Protein AF-A0A948TVB2-F1 (afdb_monomer_lite)

Radius of gyration: 16.21 Å; chains: 1; bounding box: 35×53×38 Å

Foldseek 3Di:
DDDPDPDDQLDDQLLDPHSVRVVVVVVVCVVVVNDPVCVQQVDDPVSLVVCVVVFRDQQNVFDWDQDPVRDITTDGDPPGRHPDPPPPDDD

Secondary structure (DSSP, 8-state):
-------------TTSSSHHHHHHHHHHHHHHT--TTTTTTS--HHHHHHHHHTT--S-TTPEEEE-TTS-EEEEPPTT------------

Sequence (91 aa):
MNASLPTAQAYHPGCFSDASQYQQWRTYAIKTRAGDSDYCTDCTRAYQHQMIKQCRCLHAKTRFFVDCDGYTEGRRPVSERLVNCKKKGRR

pLDDT: mean 72.86, std 14.78, range [38.22, 88.25]

Structure (mmCIF, N/CA/C/O backbone):
data_AF-A0A948TVB2-F1
#
_entry.id   AF-A0A948TVB2-F1
#
loop_
_atom_site.group_PDB
_atom_site.id
_atom_site.type_symbol
_atom_site.label_atom_id
_atom_site.label_alt_id
_atom_site.label_comp_id
_atom_site.label_asym_id
_atom_site.label_entity_id
_atom_site.label_seq_id
_atom_site.pdbx_PDB_ins_code
_atom_site.Cartn_x
_atom_site.Cartn_y
_atom_site.Cartn_z
_atom_site.occupancy
_atom_site.B_iso_or_equiv
_atom_site.auth_seq_id
_atom_site.auth_comp_id
_atom_site.auth_asym_id
_atom_site.auth_atom_id
_atom_site.pdbx_PDB_model_num
ATOM 1 N N . MET A 1 1 ? 14.836 36.308 17.259 1.00 38.22 1 MET A N 1
ATOM 2 C CA . MET A 1 1 ? 13.861 35.358 17.837 1.00 38.22 1 MET A CA 1
ATOM 3 C C . MET A 1 1 ? 13.323 34.532 16.676 1.00 38.22 1 MET A C 1
ATOM 5 O O . MET A 1 1 ? 12.657 35.090 15.817 1.00 38.22 1 MET A O 1
ATOM 9 N N . ASN A 1 2 ? 13.762 33.274 16.562 1.00 42.31 2 ASN A N 1
ATOM 10 C CA . ASN A 1 2 ? 13.492 32.391 15.420 1.00 42.31 2 ASN A CA 1
ATOM 11 C C . ASN A 1 2 ? 12.028 31.937 15.427 1.00 42.31 2 ASN A C 1
ATOM 13 O O . ASN A 1 2 ? 11.622 31.189 16.313 1.00 42.31 2 ASN A O 1
ATOM 17 N N . ALA A 1 3 ? 11.252 32.367 14.435 1.00 46.56 3 ALA A N 1
ATOM 18 C CA . ALA A 1 3 ? 9.943 31.797 14.153 1.00 46.56 3 ALA A CA 1
ATOM 19 C C . ALA A 1 3 ? 10.142 30.550 13.280 1.00 46.56 3 ALA A C 1
ATOM 21 O O . ALA A 1 3 ? 10.225 30.641 12.056 1.00 46.56 3 ALA A O 1
ATOM 22 N N . SER A 1 4 ? 10.266 29.382 13.914 1.00 47.88 4 SER A N 1
ATOM 23 C CA . SER A 1 4 ? 10.166 28.098 13.220 1.00 47.88 4 SER A CA 1
ATOM 24 C C . SER A 1 4 ? 8.746 27.975 12.675 1.00 47.88 4 SER A C 1
ATOM 26 O O . SER A 1 4 ? 7.803 27.739 13.429 1.00 47.88 4 SER A O 1
ATOM 28 N N . LEU A 1 5 ? 8.590 28.209 11.371 1.00 47.38 5 LEU A N 1
ATOM 29 C CA . LEU A 1 5 ? 7.337 27.997 10.653 1.00 47.38 5 LEU A CA 1
ATOM 30 C C . LEU A 1 5 ? 6.828 26.575 10.952 1.00 47.38 5 LEU A C 1
ATOM 32 O O . LEU A 1 5 ? 7.641 25.645 10.949 1.00 47.38 5 LEU A O 1
ATOM 36 N N . PRO A 1 6 ? 5.521 26.379 11.208 1.00 46.78 6 PRO A N 1
ATOM 37 C CA . PRO A 1 6 ? 4.961 25.047 11.375 1.00 46.78 6 PRO A CA 1
ATOM 38 C C . PRO A 1 6 ? 5.267 24.255 10.105 1.00 46.78 6 PRO A C 1
ATOM 40 O O . PRO A 1 6 ? 4.792 24.590 9.019 1.00 46.78 6 PRO A O 1
ATOM 43 N N . THR A 1 7 ? 6.131 23.248 10.232 1.00 53.69 7 THR A N 1
ATOM 44 C CA . THR A 1 7 ? 6.462 22.330 9.148 1.00 53.69 7 THR A CA 1
ATOM 45 C C . THR A 1 7 ? 5.153 21.786 8.604 1.00 53.69 7 THR A C 1
ATOM 47 O O . THR A 1 7 ? 4.321 21.293 9.369 1.00 53.69 7 THR A O 1
ATOM 50 N N . ALA A 1 8 ? 4.945 21.965 7.295 1.00 54.50 8 ALA A N 1
ATOM 51 C CA . ALA A 1 8 ? 3.764 21.505 6.582 1.00 54.50 8 ALA A CA 1
ATOM 52 C C . ALA A 1 8 ? 3.383 20.122 7.110 1.00 54.50 8 ALA A C 1
ATOM 54 O O . ALA A 1 8 ? 4.206 19.207 7.052 1.00 54.50 8 ALA A O 1
ATOM 55 N N . GLN A 1 9 ? 2.191 20.011 7.708 1.00 56.09 9 GLN A N 1
ATOM 56 C CA . GLN A 1 9 ? 1.701 18.766 8.290 1.00 56.09 9 GLN A CA 1
ATOM 57 C C . GLN A 1 9 ? 1.963 17.645 7.294 1.00 56.09 9 GLN A C 1
ATOM 59 O O . GLN A 1 9 ? 1.431 17.653 6.183 1.00 56.09 9 GLN A O 1
ATOM 64 N N . ALA A 1 10 ? 2.862 16.742 7.669 1.00 68.81 10 ALA A N 1
ATOM 65 C CA . ALA A 1 10 ? 3.382 15.743 6.766 1.00 68.81 10 ALA A CA 1
ATOM 66 C C . ALA A 1 10 ? 2.241 14.760 6.455 1.00 68.81 10 ALA A C 1
ATOM 68 O O . ALA A 1 10 ? 1.886 13.898 7.256 1.00 68.81 10 ALA A O 1
ATOM 69 N N . TYR A 1 11 ? 1.577 14.984 5.323 1.00 79.19 11 TYR A N 1
ATOM 70 C CA . TYR A 1 11 ? 0.416 14.210 4.910 1.00 79.19 11 TYR A CA 1
ATOM 71 C C . TYR A 1 11 ? 0.839 12.778 4.583 1.00 79.19 11 TYR A C 1
ATOM 73 O O . TYR A 1 11 ? 1.776 12.561 3.811 1.00 79.19 11 TYR A O 1
ATOM 81 N N . HIS A 1 12 ? 0.108 11.801 5.120 1.00 82.44 12 HIS A N 1
ATOM 82 C CA . HIS A 1 12 ? 0.257 10.400 4.753 1.00 82.44 12 HIS A CA 1
ATOM 83 C C . HIS A 1 12 ? -1.099 9.699 4.634 1.00 82.44 12 HIS A C 1
ATOM 85 O O . HIS A 1 12 ? -2.042 10.039 5.356 1.00 82.44 12 HIS A O 1
ATOM 91 N N . PRO A 1 13 ? -1.226 8.696 3.745 1.00 82.94 13 PRO A N 1
ATOM 92 C CA . PRO A 1 13 ? -2.405 7.844 3.721 1.00 82.94 13 PRO A CA 1
ATOM 93 C C . PRO A 1 13 ? -2.554 7.089 5.048 1.00 82.94 13 PRO A C 1
ATOM 95 O O . PRO A 1 13 ? -1.564 6.691 5.662 1.00 82.94 13 PRO A O 1
ATOM 98 N N . GLY A 1 14 ? -3.797 6.832 5.468 1.00 83.38 14 GLY A N 1
ATOM 99 C CA . GLY A 1 14 ? -4.091 6.190 6.756 1.00 83.38 14 GLY A CA 1
ATOM 100 C C . GLY A 1 14 ? -3.498 4.787 6.926 1.00 83.38 14 GLY A C 1
ATOM 101 O O . GLY A 1 14 ? -3.301 4.348 8.058 1.00 83.38 14 GLY A O 1
ATOM 102 N N . CYS A 1 15 ? -3.168 4.098 5.827 1.00 85.31 15 CYS A N 1
ATOM 103 C CA . CYS A 1 15 ? -2.458 2.820 5.869 1.00 85.31 15 CYS A CA 1
ATOM 104 C C . CYS A 1 15 ? -1.013 2.960 6.369 1.00 85.31 15 CYS A C 1
ATOM 106 O O . CYS A 1 15 ? -0.513 2.033 6.987 1.00 85.31 15 CYS A O 1
ATOM 108 N N . PHE A 1 16 ? -0.373 4.117 6.201 1.00 86.44 16 PHE A N 1
ATOM 109 C CA . PHE A 1 16 ? 0.945 4.399 6.772 1.00 86.44 16 PHE A CA 1
ATOM 110 C C . PHE A 1 16 ? 0.810 4.857 8.221 1.00 86.44 16 PHE A C 1
ATOM 112 O O . PHE A 1 16 ? -0.183 5.493 8.584 1.00 86.44 16 PHE A O 1
ATOM 119 N N . SER A 1 17 ? 1.742 4.447 9.081 1.00 84.38 17 SER A N 1
ATOM 120 C CA . SER A 1 17 ? 1.698 4.754 10.526 1.00 84.38 17 SER A CA 1
ATOM 121 C C . SER A 1 17 ? 2.082 6.188 10.820 1.00 84.38 17 SER A C 1
ATOM 123 O O . SER A 1 17 ? 1.568 6.782 11.764 1.00 84.38 17 SER A O 1
ATOM 125 N N . ASP A 1 18 ? 2.915 6.746 9.957 1.00 86.31 18 ASP A N 1
ATOM 126 C CA . ASP A 1 18 ? 3.487 8.063 10.097 1.00 86.31 18 ASP A CA 1
ATOM 127 C C . ASP A 1 18 ? 3.962 8.558 8.729 1.00 86.31 18 ASP A C 1
ATOM 129 O O . ASP A 1 18 ? 4.107 7.807 7.754 1.00 86.31 18 ASP A O 1
ATOM 133 N N . ALA A 1 19 ? 4.197 9.863 8.657 1.00 86.00 19 ALA A N 1
ATOM 134 C CA . ALA A 1 19 ? 4.601 10.508 7.422 1.00 86.00 19 ALA A CA 1
ATOM 135 C C . ALA A 1 19 ? 5.999 10.105 6.953 1.00 86.00 19 ALA A C 1
ATOM 137 O O . ALA A 1 19 ? 6.239 10.034 5.750 1.00 86.00 19 ALA A O 1
ATOM 138 N N . SER A 1 20 ? 6.892 9.775 7.886 1.00 86.94 20 SER A N 1
ATOM 139 C CA . SER A 1 20 ? 8.235 9.282 7.584 1.00 86.94 20 SER A CA 1
ATOM 140 C C . SER A 1 20 ? 8.185 7.968 6.809 1.00 86.94 20 SER A C 1
ATOM 142 O O . SER A 1 20 ? 8.932 7.799 5.844 1.00 86.94 20 SER A O 1
ATOM 144 N N . GLN A 1 21 ? 7.287 7.050 7.180 1.00 84.94 21 GLN A N 1
ATOM 145 C CA . GLN A 1 21 ? 7.080 5.803 6.444 1.00 84.94 21 GLN A CA 1
ATOM 146 C C . GLN A 1 21 ? 6.575 6.061 5.017 1.00 84.94 21 GLN A C 1
ATOM 148 O O . GLN A 1 21 ? 7.086 5.480 4.058 1.00 84.94 21 GLN A O 1
ATOM 153 N N . TYR A 1 22 ? 5.607 6.968 4.857 1.00 85.62 22 TYR A N 1
ATOM 154 C CA . TYR A 1 22 ? 5.089 7.319 3.535 1.00 85.62 22 TYR A CA 1
ATOM 155 C C . TYR A 1 22 ? 6.142 8.014 2.666 1.00 85.62 22 TYR A C 1
ATOM 157 O O . TYR A 1 22 ? 6.255 7.728 1.478 1.00 85.62 22 TYR A O 1
ATOM 165 N N . GLN A 1 23 ? 6.961 8.887 3.249 1.00 85.81 23 GLN A N 1
ATOM 166 C CA . GLN A 1 23 ? 8.020 9.589 2.531 1.00 85.81 23 GLN A CA 1
ATOM 167 C C . GLN A 1 23 ? 9.143 8.647 2.082 1.00 85.81 23 GLN A C 1
ATOM 169 O O . GLN A 1 23 ? 9.663 8.800 0.974 1.00 85.81 23 GLN A O 1
ATOM 174 N N . GLN A 1 24 ? 9.477 7.641 2.895 1.00 86.31 24 GLN A N 1
ATOM 175 C CA . GLN A 1 24 ? 10.383 6.567 2.488 1.00 86.31 24 GLN A CA 1
ATOM 176 C C . GLN A 1 24 ? 9.815 5.805 1.294 1.00 86.31 24 GLN A C 1
ATOM 178 O O . GLN A 1 24 ? 10.486 5.718 0.267 1.00 86.31 24 GLN A O 1
ATOM 183 N N . TRP A 1 25 ? 8.562 5.342 1.384 1.00 84.81 25 TRP A N 1
ATOM 184 C CA . TRP A 1 25 ? 7.896 4.671 0.268 1.00 84.81 25 TRP A CA 1
ATOM 185 C C . TRP A 1 25 ? 7.903 5.539 -0.995 1.00 84.81 25 TRP A C 1
ATOM 187 O O . TRP A 1 25 ? 8.355 5.083 -2.038 1.00 84.81 25 TRP A O 1
ATOM 197 N N . ARG A 1 26 ? 7.522 6.821 -0.896 1.00 82.81 26 ARG A N 1
ATOM 198 C CA . ARG A 1 26 ? 7.553 7.763 -2.026 1.00 82.81 26 ARG A CA 1
ATOM 199 C C . ARG A 1 26 ? 8.941 7.901 -2.641 1.00 82.81 26 ARG A C 1
ATOM 201 O O . ARG A 1 26 ? 9.063 7.961 -3.858 1.00 82.81 26 ARG A O 1
ATOM 208 N N . THR A 1 27 ? 9.987 7.954 -1.820 1.00 85.50 27 THR A N 1
ATOM 209 C CA . THR A 1 27 ? 11.369 8.058 -2.309 1.00 85.50 27 THR A CA 1
ATOM 210 C C . THR A 1 27 ? 11.752 6.830 -3.132 1.00 85.50 27 THR A C 1
ATOM 212 O O . THR A 1 27 ? 12.379 6.970 -4.181 1.00 85.50 27 THR A O 1
ATOM 215 N N . TYR A 1 28 ? 11.360 5.634 -2.687 1.00 83.88 28 TYR A N 1
ATOM 216 C CA . TYR A 1 28 ? 11.575 4.403 -3.447 1.00 83.88 28 TYR A CA 1
ATOM 217 C C . TYR A 1 28 ? 10.699 4.343 -4.700 1.00 83.88 28 TYR A C 1
ATOM 219 O O . TYR A 1 28 ? 11.225 4.064 -5.772 1.00 83.88 28 TYR A O 1
ATOM 227 N N . ALA A 1 29 ? 9.420 4.701 -4.591 1.00 82.69 29 ALA A N 1
ATOM 228 C CA . ALA A 1 29 ? 8.476 4.737 -5.703 1.00 82.69 29 ALA A CA 1
ATOM 229 C C . ALA A 1 29 ? 8.952 5.661 -6.835 1.00 82.69 29 ALA A C 1
ATOM 231 O O . ALA A 1 29 ? 8.952 5.270 -7.997 1.00 82.69 29 ALA A O 1
ATOM 232 N N . ILE A 1 30 ? 9.472 6.849 -6.509 1.00 81.06 30 ILE A N 1
ATOM 233 C CA . ILE A 1 30 ? 10.055 7.766 -7.501 1.00 81.06 30 ILE A CA 1
ATOM 234 C C . ILE A 1 30 ? 11.254 7.120 -8.209 1.00 81.06 30 ILE A C 1
ATOM 236 O O . ILE A 1 30 ? 11.370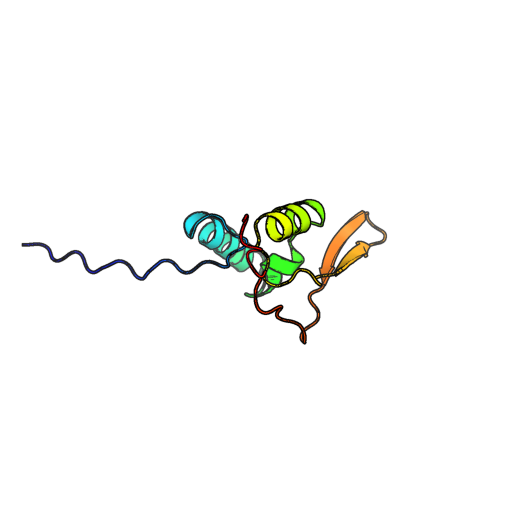 7.213 -9.431 1.00 81.06 30 ILE A O 1
ATOM 240 N N . LYS A 1 31 ? 12.138 6.444 -7.463 1.00 82.12 31 LYS A N 1
ATOM 241 C CA . LYS A 1 31 ? 13.312 5.763 -8.038 1.00 82.12 31 LYS A CA 1
ATOM 242 C C . LYS A 1 31 ? 12.916 4.621 -8.974 1.00 82.12 31 LYS A C 1
ATOM 244 O O . LYS A 1 31 ? 13.587 4.415 -9.981 1.00 82.12 31 LYS A O 1
ATOM 249 N N . THR A 1 32 ? 11.839 3.907 -8.662 1.00 77.50 32 THR A N 1
ATOM 250 C CA . THR A 1 32 ? 11.331 2.782 -9.461 1.00 77.50 32 THR A CA 1
ATOM 251 C C . THR A 1 32 ? 10.287 3.192 -10.502 1.00 77.50 32 THR A C 1
ATOM 253 O O . THR A 1 32 ? 9.827 2.339 -11.255 1.00 77.50 32 THR A O 1
ATOM 256 N N . ARG A 1 33 ? 9.945 4.488 -10.592 1.00 74.44 33 ARG A N 1
ATOM 257 C CA . ARG A 1 33 ? 8.873 5.048 -11.440 1.00 74.44 33 ARG A CA 1
ATOM 258 C C . ARG A 1 33 ? 7.475 4.489 -11.138 1.00 74.44 33 ARG A C 1
ATOM 260 O O . ARG A 1 33 ? 6.619 4.487 -12.019 1.00 74.44 33 ARG A O 1
ATOM 267 N N . ALA A 1 34 ? 7.234 4.065 -9.902 1.00 65.44 34 ALA A N 1
ATOM 268 C CA . ALA A 1 34 ? 5.892 3.791 -9.409 1.00 65.44 34 ALA A CA 1
ATOM 269 C C . ALA A 1 34 ? 5.155 5.128 -9.162 1.00 65.44 34 ALA A C 1
ATOM 271 O O . ALA A 1 34 ? 5.701 6.053 -8.556 1.00 65.44 34 ALA A O 1
ATOM 272 N N . GLY A 1 35 ? 3.938 5.263 -9.686 1.00 63.66 35 GLY A N 1
ATOM 273 C CA . GLY A 1 35 ? 3.084 6.444 -9.562 1.00 63.66 35 GLY A CA 1
ATOM 274 C C . GLY A 1 35 ? 2.452 6.611 -8.172 1.00 63.66 35 GLY A C 1
ATOM 275 O O . GLY A 1 35 ? 2.524 5.745 -7.303 1.00 63.66 35 GLY A O 1
ATOM 276 N N . ASP A 1 36 ? 1.768 7.738 -7.946 1.00 57.81 36 ASP A N 1
ATOM 277 C CA . ASP A 1 36 ? 1.277 8.138 -6.612 1.00 57.81 36 ASP A CA 1
ATOM 278 C C . ASP A 1 36 ? 0.200 7.214 -5.994 1.00 57.81 36 ASP A C 1
ATOM 280 O O . ASP A 1 36 ? -0.060 7.286 -4.792 1.00 57.81 36 ASP A O 1
ATOM 284 N N . SER A 1 37 ? -0.453 6.348 -6.781 1.00 60.66 37 SER A N 1
ATOM 285 C CA . SER A 1 37 ? -1.456 5.377 -6.291 1.00 60.66 37 SER A CA 1
ATOM 286 C C . SER A 1 37 ? -0.913 3.952 -6.126 1.00 60.66 37 SER A C 1
ATOM 288 O O . SER A 1 37 ? -1.662 3.063 -5.706 1.00 60.66 37 SER A O 1
ATOM 290 N N . ASP A 1 38 ? 0.379 3.746 -6.386 1.00 72.75 38 ASP A N 1
ATOM 291 C CA . ASP A 1 38 ? 0.984 2.413 -6.478 1.00 72.75 38 ASP A CA 1
ATOM 292 C C . ASP A 1 38 ? 1.331 1.817 -5.108 1.00 72.75 38 ASP A C 1
ATOM 294 O O . ASP A 1 38 ? 1.634 0.638 -4.983 1.00 72.75 38 ASP A O 1
ATOM 298 N N . TYR A 1 39 ? 1.177 2.559 -4.009 1.00 78.69 39 TYR A N 1
ATOM 299 C CA . TYR A 1 39 ? 1.325 1.947 -2.680 1.00 78.69 39 TYR A CA 1
ATOM 300 C C . TYR A 1 39 ? 0.238 0.894 -2.418 1.00 78.69 39 TYR A C 1
ATOM 302 O O . TYR A 1 39 ? 0.404 0.003 -1.590 1.00 78.69 39 TYR A O 1
ATOM 310 N N . CYS A 1 40 ? -0.912 1.005 -3.092 1.00 78.88 40 CYS A N 1
ATOM 311 C CA . CYS A 1 40 ? -1.956 -0.014 -3.041 1.00 78.88 40 CYS A CA 1
ATOM 312 C C . CYS A 1 40 ? -1.634 -1.220 -3.929 1.00 78.88 40 CYS A C 1
ATOM 314 O O . CYS A 1 40 ? -2.139 -2.303 -3.633 1.00 78.88 40 CYS A O 1
ATOM 316 N N . THR A 1 41 ? -0.827 -1.040 -4.979 1.00 77.56 41 THR A N 1
ATOM 317 C CA . THR A 1 41 ? -0.371 -2.133 -5.846 1.00 77.56 41 THR A CA 1
ATOM 318 C C . THR A 1 41 ? 0.764 -2.916 -5.200 1.00 77.56 41 THR A C 1
ATOM 320 O O . THR A 1 41 ? 0.788 -4.136 -5.321 1.00 77.56 41 THR A O 1
ATOM 323 N N . ASP A 1 42 ? 1.590 -2.230 -4.409 1.00 78.50 42 ASP A N 1
ATOM 324 C CA . ASP A 1 42 ? 2.663 -2.786 -3.573 1.00 78.50 42 ASP A CA 1
ATOM 325 C C . ASP A 1 42 ? 2.166 -3.346 -2.220 1.00 78.50 42 ASP A C 1
ATOM 327 O O . ASP A 1 42 ? 2.910 -3.908 -1.417 1.00 78.50 42 ASP A O 1
ATOM 331 N N . CYS A 1 43 ? 0.874 -3.187 -1.924 1.00 82.50 43 CYS A N 1
ATOM 332 C CA . CYS A 1 43 ? 0.275 -3.726 -0.710 1.00 82.50 43 CYS A CA 1
ATOM 333 C C . CYS A 1 43 ? 0.214 -5.261 -0.773 1.00 82.50 43 CYS A C 1
ATOM 335 O O . CYS A 1 43 ? -0.006 -5.848 -1.827 1.00 82.50 43 CYS A O 1
ATOM 337 N N . THR A 1 44 ? 0.303 -5.927 0.380 1.00 83.81 44 THR A N 1
ATOM 338 C CA . THR A 1 44 ? 0.045 -7.371 0.486 1.00 83.81 44 THR A CA 1
ATOM 339 C C . THR A 1 44 ? -1.332 -7.640 1.084 1.00 83.81 44 THR A C 1
ATOM 341 O O . THR A 1 44 ? -1.850 -6.857 1.885 1.00 83.81 44 THR A O 1
ATOM 344 N N . ARG A 1 45 ? -1.920 -8.806 0.782 1.00 84.19 45 ARG A N 1
ATOM 345 C CA . ARG A 1 45 ? -3.200 -9.230 1.382 1.00 84.19 45 ARG A CA 1
ATOM 346 C C . ARG A 1 45 ? -3.151 -9.247 2.913 1.00 84.19 45 ARG A C 1
ATOM 348 O O . ARG A 1 45 ? -4.104 -8.832 3.573 1.00 84.19 45 ARG A O 1
ATOM 355 N N . ALA A 1 46 ? -2.031 -9.698 3.480 1.00 86.25 46 ALA A N 1
ATOM 356 C CA . ALA A 1 46 ? -1.816 -9.719 4.924 1.00 86.25 46 ALA A CA 1
ATOM 357 C C . ALA A 1 46 ? -1.815 -8.300 5.517 1.00 86.25 46 ALA A C 1
ATOM 359 O O . ALA A 1 46 ? -2.517 -8.039 6.498 1.00 86.25 46 ALA A O 1
ATOM 360 N N . TYR A 1 47 ? -1.094 -7.371 4.883 1.00 86.81 47 TYR A N 1
ATOM 361 C CA . TYR A 1 47 ? -1.030 -5.979 5.319 1.00 86.81 47 TYR A CA 1
ATOM 362 C C . TYR A 1 47 ? -2.380 -5.266 5.170 1.00 86.81 47 TYR A C 1
ATOM 364 O O . TYR A 1 47 ? -2.840 -4.602 6.101 1.00 86.81 47 TYR A O 1
ATOM 372 N N . GLN A 1 48 ? -3.090 -5.478 4.058 1.00 86.62 48 GLN A N 1
ATOM 373 C CA . GLN A 1 48 ? -4.434 -4.936 3.859 1.00 86.62 48 GLN A CA 1
ATOM 374 C C . GLN A 1 48 ? -5.389 -5.389 4.970 1.00 86.62 48 GLN A C 1
ATOM 376 O O . GLN A 1 48 ? -6.078 -4.557 5.559 1.00 86.62 48 GLN A O 1
ATOM 381 N N . HIS A 1 49 ? -5.403 -6.681 5.314 1.00 86.94 49 HIS A N 1
ATOM 382 C CA . HIS A 1 49 ? -6.227 -7.200 6.407 1.00 86.94 49 HIS A CA 1
ATOM 383 C C . HIS A 1 49 ? -5.901 -6.540 7.755 1.00 86.94 49 HIS A C 1
ATOM 385 O O . HIS A 1 49 ? -6.818 -6.217 8.514 1.00 86.94 49 HIS A O 1
ATOM 391 N N . GLN A 1 50 ? -4.621 -6.311 8.061 1.00 88.25 50 GLN A N 1
ATOM 392 C CA . GLN A 1 50 ? -4.221 -5.590 9.274 1.00 88.25 50 GLN A CA 1
ATOM 3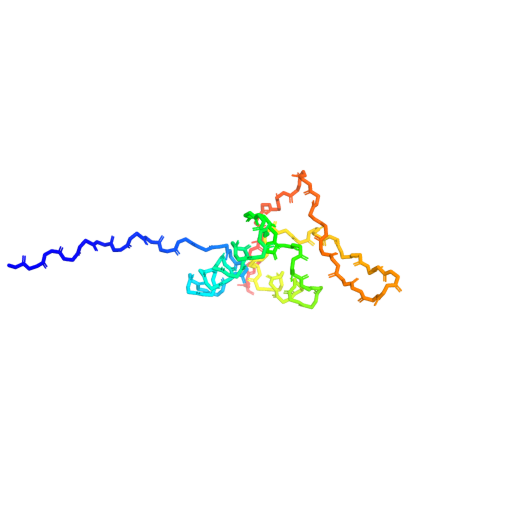93 C C . GLN A 1 50 ? -4.741 -4.148 9.264 1.00 88.25 50 GLN A C 1
ATOM 395 O O . GLN A 1 50 ? -5.324 -3.695 10.250 1.00 88.25 50 GLN A O 1
ATOM 400 N N . MET A 1 51 ? -4.605 -3.446 8.138 1.00 87.62 51 MET A N 1
ATOM 401 C CA . MET A 1 51 ? -5.074 -2.068 8.003 1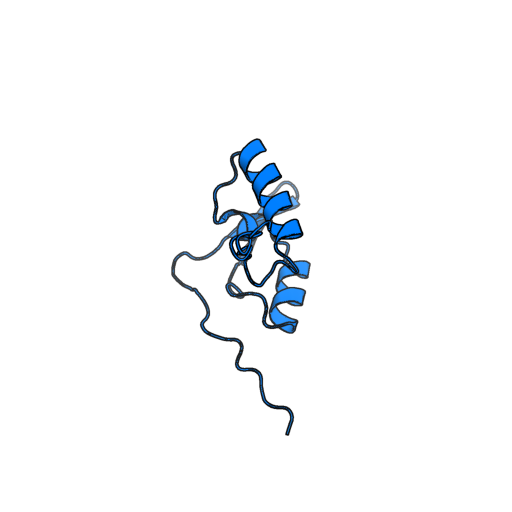.00 87.62 51 MET A CA 1
ATOM 402 C C . MET A 1 51 ? -6.603 -1.964 8.034 1.00 87.62 51 MET A C 1
ATOM 404 O O . MET A 1 51 ? -7.134 -1.015 8.604 1.00 87.62 51 MET A O 1
ATOM 408 N N . ILE A 1 52 ? -7.336 -2.940 7.489 1.00 86.31 52 ILE A N 1
ATOM 409 C CA . ILE A 1 52 ? -8.803 -3.014 7.592 1.00 86.31 52 ILE A CA 1
ATOM 410 C C . ILE A 1 52 ? -9.226 -3.198 9.052 1.00 86.31 52 ILE A C 1
ATOM 412 O O . ILE A 1 52 ? -10.090 -2.464 9.527 1.00 86.31 52 ILE A O 1
ATOM 416 N N . LYS A 1 53 ? -8.588 -4.122 9.787 1.00 86.75 53 LYS A N 1
ATOM 417 C CA . LYS A 1 53 ? -8.865 -4.338 11.220 1.00 86.75 53 LYS A CA 1
ATOM 418 C C . LYS A 1 53 ? -8.648 -3.071 12.049 1.00 86.75 53 LYS A C 1
ATOM 420 O O . LYS A 1 53 ? -9.398 -2.819 12.985 1.00 86.75 53 LYS A O 1
ATOM 425 N N . GLN A 1 54 ? -7.647 -2.272 11.689 1.00 86.38 54 GLN A N 1
ATOM 426 C CA . GLN A 1 54 ? -7.342 -0.998 12.343 1.00 86.38 54 GLN A CA 1
ATOM 427 C C . GLN A 1 54 ? -8.166 0.183 11.801 1.00 86.38 54 GLN A C 1
ATOM 429 O O . GLN A 1 54 ? -7.943 1.311 12.229 1.00 86.38 54 GLN A O 1
ATOM 434 N N . CYS A 1 55 ? -9.107 -0.037 10.872 1.00 84.44 55 CYS A N 1
ATOM 435 C CA . CYS A 1 55 ? -9.869 1.023 10.196 1.00 84.44 55 CYS A CA 1
ATOM 436 C C . CYS A 1 55 ? -8.996 2.051 9.441 1.00 84.44 55 CYS A C 1
ATOM 438 O O . CYS A 1 55 ? -9.392 3.199 9.251 1.00 84.44 55 CYS A O 1
ATOM 440 N N . ARG A 1 56 ? -7.804 1.641 9.012 1.00 85.38 56 ARG A N 1
ATOM 441 C CA . ARG A 1 56 ? -6.776 2.473 8.373 1.00 85.38 56 ARG A CA 1
ATOM 442 C C . ARG A 1 56 ? -6.743 2.346 6.851 1.00 85.38 56 ARG A C 1
ATOM 444 O O . ARG A 1 56 ? -6.233 3.227 6.164 1.00 85.38 56 ARG A O 1
ATOM 451 N N . CYS A 1 57 ? -7.303 1.267 6.307 1.00 85.62 57 CYS A N 1
ATOM 452 C CA . CYS A 1 57 ? -7.394 1.054 4.864 1.00 85.62 57 CYS A CA 1
ATOM 453 C C . CYS A 1 57 ? -8.633 1.749 4.274 1.00 85.62 57 CYS A C 1
ATOM 455 O O . CYS A 1 57 ? -9.760 1.383 4.602 1.00 85.62 57 CYS A O 1
ATOM 457 N N . LEU A 1 58 ? -8.434 2.693 3.348 1.00 79.00 58 LEU A N 1
ATOM 458 C CA . LEU A 1 58 ? -9.518 3.326 2.571 1.00 79.00 58 LEU A CA 1
ATOM 459 C C . LEU A 1 58 ? -9.950 2.497 1.344 1.00 79.00 58 LEU A C 1
ATOM 461 O O . LEU A 1 58 ? -10.953 2.801 0.695 1.00 79.00 58 LEU A O 1
ATOM 465 N N . HIS A 1 59 ? -9.191 1.445 1.026 1.00 78.31 59 HIS A N 1
ATOM 466 C CA . HIS A 1 59 ? -9.339 0.623 -0.175 1.00 78.31 59 HIS A CA 1
ATOM 467 C C . HIS A 1 59 ? -9.407 -0.867 0.187 1.00 78.31 59 HIS A C 1
ATOM 469 O O . HIS A 1 59 ? -8.637 -1.695 -0.293 1.00 78.31 59 HIS A O 1
ATOM 475 N N . ALA A 1 60 ? -10.358 -1.232 1.051 1.00 78.00 60 ALA A N 1
ATOM 476 C CA . ALA A 1 60 ? -10.551 -2.626 1.465 1.00 78.00 60 ALA A CA 1
ATOM 477 C C . ALA A 1 60 ? -10.963 -3.563 0.311 1.00 78.00 60 ALA A C 1
ATOM 479 O O . ALA A 1 60 ? -10.886 -4.779 0.443 1.00 78.00 60 ALA A O 1
ATOM 480 N N . LYS A 1 61 ? -11.400 -2.999 -0.821 1.00 77.94 61 LYS A N 1
ATOM 481 C CA . LYS A 1 61 ? -11.784 -3.736 -2.030 1.00 77.94 61 LYS A CA 1
ATOM 482 C C . LYS A 1 61 ? -10.650 -3.904 -3.044 1.00 77.94 61 LYS A C 1
ATOM 484 O O . LYS A 1 61 ? -10.898 -4.430 -4.126 1.00 77.94 61 LYS A O 1
ATOM 489 N N . THR A 1 62 ? -9.423 -3.477 -2.724 1.00 81.25 62 THR A N 1
ATOM 490 C CA . THR A 1 62 ? -8.248 -3.848 -3.528 1.00 81.25 62 THR A CA 1
ATOM 491 C C . THR A 1 62 ? -8.208 -5.369 -3.650 1.00 81.25 62 THR A C 1
ATOM 493 O O . THR A 1 62 ? -8.300 -6.074 -2.642 1.00 81.25 62 THR A O 1
ATOM 496 N N . ARG A 1 63 ? -8.136 -5.864 -4.887 1.00 81.19 63 ARG A N 1
ATOM 497 C CA . ARG A 1 63 ? -8.073 -7.296 -5.195 1.00 81.19 63 ARG A CA 1
ATOM 498 C C . ARG A 1 63 ? -6.620 -7.661 -5.447 1.00 81.19 63 ARG A C 1
ATOM 500 O O . ARG A 1 63 ? -5.934 -6.915 -6.131 1.00 81.19 63 ARG A O 1
ATOM 507 N N . PHE A 1 64 ? -6.170 -8.789 -4.916 1.00 83.62 64 PHE A N 1
ATOM 508 C CA . PHE A 1 64 ? -4.816 -9.282 -5.152 1.00 83.62 64 PHE A CA 1
ATOM 509 C C . PHE A 1 64 ? -4.855 -10.375 -6.206 1.00 83.62 64 PHE A C 1
ATOM 511 O O . PHE A 1 64 ? -5.669 -11.296 -6.098 1.00 83.62 64 PHE A O 1
ATOM 518 N N . PHE A 1 65 ? -3.997 -10.246 -7.206 1.00 80.94 65 PHE A N 1
ATOM 519 C CA . PHE A 1 65 ? -3.794 -11.228 -8.259 1.00 80.94 65 PHE A CA 1
ATOM 520 C C . PHE A 1 65 ? -2.414 -11.834 -8.065 1.00 80.94 65 PHE A C 1
ATOM 522 O O . PHE A 1 65 ? -1.482 -11.124 -7.697 1.00 80.94 65 PHE A O 1
ATOM 529 N N . VAL A 1 66 ? -2.323 -13.149 -8.230 1.00 81.75 66 VAL A N 1
ATOM 530 C CA . VAL A 1 66 ? -1.049 -13.861 -8.208 1.00 81.75 66 VAL A CA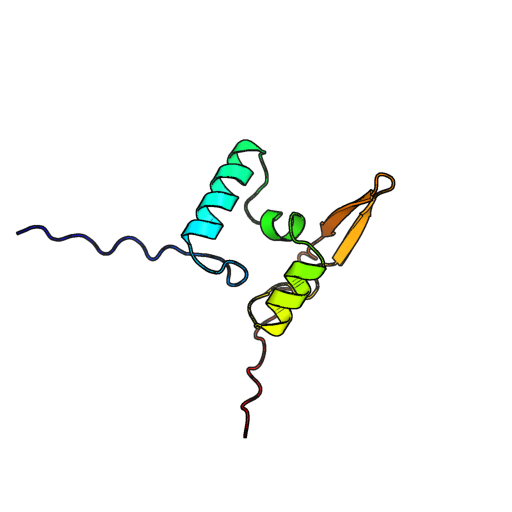 1
ATOM 531 C C . VAL A 1 66 ? -0.763 -14.266 -9.642 1.00 81.75 66 VAL A C 1
ATOM 533 O O . VAL A 1 66 ? -1.581 -14.969 -10.241 1.00 81.75 66 VAL A O 1
ATOM 536 N N . ASP A 1 67 ? 0.345 -13.781 -10.183 1.00 79.25 67 ASP A N 1
ATOM 537 C CA . ASP A 1 67 ? 0.787 -14.097 -11.535 1.00 79.25 67 ASP A CA 1
ATOM 538 C C . ASP A 1 67 ? 1.444 -15.484 -11.595 1.00 79.25 67 ASP A C 1
ATOM 540 O O . ASP A 1 67 ? 1.699 -16.140 -10.579 1.00 79.25 67 ASP A O 1
ATOM 544 N N . CYS A 1 68 ? 1.696 -15.965 -12.815 1.00 83.25 68 CYS A N 1
ATOM 545 C CA . CYS A 1 68 ? 2.241 -17.302 -13.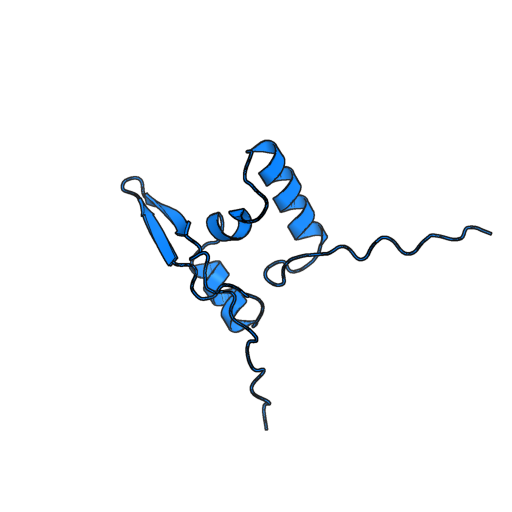076 1.00 83.25 68 CYS A CA 1
ATOM 546 C C . CYS A 1 68 ? 3.641 -17.533 -12.472 1.00 83.25 68 CYS A C 1
ATOM 548 O O . CYS A 1 68 ? 4.063 -18.679 -12.335 1.00 83.25 68 CYS A O 1
ATOM 550 N N . ASP A 1 69 ? 4.358 -16.464 -12.130 1.00 83.06 69 ASP A N 1
ATOM 551 C CA . ASP A 1 69 ? 5.676 -16.462 -11.489 1.00 83.06 69 ASP A CA 1
ATOM 552 C C . ASP A 1 69 ? 5.604 -16.380 -9.949 1.00 83.06 69 ASP A C 1
ATOM 554 O O . ASP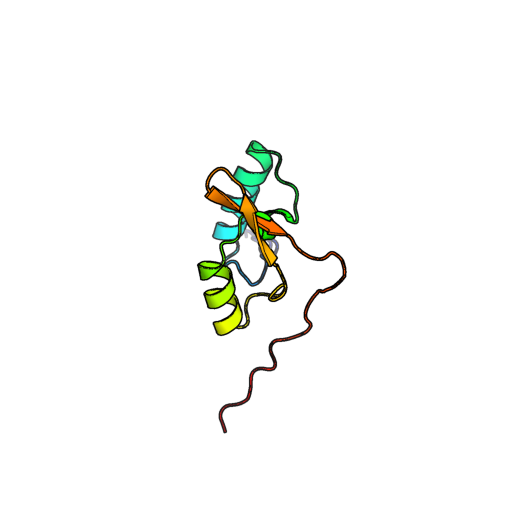 A 1 69 ? 6.634 -16.414 -9.274 1.00 83.06 69 ASP A O 1
ATOM 558 N N . GLY A 1 70 ? 4.397 -16.299 -9.378 1.00 77.06 70 GLY A N 1
ATOM 559 C CA . GLY A 1 70 ? 4.172 -16.153 -7.942 1.00 77.06 70 GLY A CA 1
ATOM 560 C C . GLY A 1 70 ? 4.226 -14.709 -7.435 1.00 77.06 70 GLY A C 1
ATOM 561 O O . GLY A 1 70 ? 4.087 -14.493 -6.226 1.00 77.06 70 GLY A O 1
ATOM 562 N N . TYR A 1 71 ? 4.390 -13.716 -8.315 1.00 78.88 71 TYR A N 1
ATOM 563 C CA . TYR A 1 71 ? 4.288 -12.311 -7.937 1.00 78.88 71 TYR A CA 1
ATOM 564 C C . TYR A 1 71 ? 2.845 -11.964 -7.550 1.00 78.88 71 TYR A C 1
ATOM 566 O O . TYR A 1 71 ? 1.895 -12.396 -8.197 1.00 78.88 71 TYR A O 1
ATOM 574 N N . THR A 1 72 ? 2.664 -11.215 -6.457 1.00 74.12 72 THR A N 1
ATOM 575 C CA . THR A 1 72 ? 1.337 -10.769 -6.008 1.00 74.12 72 THR A CA 1
ATOM 576 C C . THR A 1 72 ? 1.186 -9.276 -6.245 1.00 74.12 72 THR A C 1
ATOM 578 O O . THR A 1 72 ? 1.857 -8.489 -5.582 1.00 74.12 72 THR A O 1
ATOM 581 N N . GLU A 1 73 ? 0.247 -8.888 -7.103 1.00 77.25 73 GLU A N 1
ATOM 582 C CA . GLU A 1 73 ? -0.082 -7.486 -7.357 1.00 77.25 73 GLU A CA 1
ATOM 583 C C . GLU A 1 73 ? -1.464 -7.105 -6.815 1.00 77.25 73 GLU A C 1
ATOM 585 O O . GLU A 1 73 ? -2.469 -7.803 -6.995 1.00 77.25 73 GLU A O 1
ATOM 590 N N . GLY A 1 74 ? -1.541 -5.959 -6.137 1.00 78.50 74 GLY A N 1
ATOM 591 C CA . GLY A 1 74 ? -2.810 -5.361 -5.737 1.00 78.50 74 GLY A CA 1
ATOM 592 C C . GLY A 1 74 ? -3.422 -4.535 -6.869 1.00 78.50 74 GLY A C 1
ATOM 593 O O . GLY A 1 74 ? -2.927 -3.466 -7.197 1.00 78.50 74 GLY A O 1
ATOM 594 N N . ARG A 1 75 ? -4.565 -4.928 -7.433 1.00 78.62 75 ARG A N 1
ATOM 595 C CA . ARG A 1 75 ? -5.331 -4.055 -8.338 1.00 78.62 75 ARG A CA 1
ATOM 596 C C . ARG A 1 75 ? -6.421 -3.313 -7.586 1.00 78.62 75 ARG A C 1
ATOM 598 O O . ARG A 1 75 ? -7.344 -3.906 -7.013 1.00 78.62 75 ARG A O 1
ATOM 605 N N . ARG A 1 76 ? -6.337 -1.983 -7.625 1.00 73.56 76 ARG A N 1
ATOM 606 C CA . ARG A 1 76 ? -7.362 -1.088 -7.086 1.00 73.56 76 ARG A CA 1
ATOM 607 C C . ARG A 1 76 ? -8.447 -0.839 -8.147 1.00 73.56 76 ARG A C 1
ATOM 609 O O . ARG A 1 76 ? -8.132 -0.283 -9.196 1.00 73.56 76 ARG A O 1
ATOM 616 N N . PRO A 1 77 ? -9.727 -1.164 -7.889 1.00 67.12 77 PRO A N 1
ATOM 617 C CA . PRO A 1 77 ? -10.811 -0.705 -8.751 1.00 67.12 77 PRO A CA 1
ATOM 618 C C . PRO A 1 77 ? -10.936 0.823 -8.646 1.00 67.12 77 PRO A C 1
ATOM 620 O O . PRO A 1 77 ? -11.032 1.378 -7.548 1.00 67.12 77 PRO A O 1
ATOM 623 N N . VAL A 1 78 ? -10.915 1.512 -9.792 1.00 61.22 78 VAL A N 1
ATOM 624 C CA . VAL A 1 78 ? -10.901 2.987 -9.889 1.00 61.22 78 VAL A CA 1
ATOM 625 C C . VAL A 1 78 ? -12.114 3.627 -9.191 1.00 61.22 78 VAL A C 1
ATOM 627 O O . VAL A 1 78 ? -12.019 4.735 -8.667 1.00 61.22 78 VAL A O 1
ATOM 630 N N . SER A 1 79 ? -13.234 2.908 -9.111 1.00 56.53 79 SER A N 1
ATOM 631 C CA . SER A 1 79 ? -14.539 3.413 -8.682 1.00 56.53 79 SER A CA 1
ATOM 632 C C . SER A 1 79 ? -14.829 3.359 -7.176 1.00 56.53 79 SER A C 1
ATOM 634 O O . SER A 1 79 ? -15.839 3.916 -6.755 1.00 56.53 79 SER A O 1
ATOM 636 N N . GLU A 1 80 ? -13.996 2.732 -6.334 1.00 55.34 80 GLU A N 1
ATOM 637 C CA . GLU A 1 80 ? -14.389 2.471 -4.937 1.00 55.34 80 GLU A CA 1
ATOM 638 C C . GLU A 1 80 ? -13.384 2.993 -3.905 1.00 55.34 80 GLU A C 1
ATOM 640 O O . GLU A 1 80 ? -12.446 2.321 -3.464 1.00 55.34 80 GLU A O 1
ATOM 645 N N . ARG A 1 81 ? -13.624 4.231 -3.467 1.00 55.75 81 ARG A N 1
ATOM 646 C CA . ARG A 1 81 ? -13.102 4.759 -2.204 1.00 55.75 81 ARG A CA 1
ATOM 647 C C . ARG A 1 81 ? -14.142 4.439 -1.134 1.00 55.75 81 ARG A C 1
ATOM 649 O O . ARG A 1 81 ? -15.244 4.977 -1.175 1.00 55.75 81 ARG A O 1
ATOM 656 N N . LEU A 1 82 ? -13.832 3.529 -0.211 1.00 55.72 82 LEU A N 1
ATOM 657 C CA . LEU A 1 82 ? -14.764 3.233 0.873 1.00 55.72 82 LEU A CA 1
ATOM 658 C C . LEU A 1 82 ? -14.765 4.402 1.856 1.00 55.72 82 LEU A C 1
ATOM 660 O O . LEU A 1 82 ? -13.735 4.749 2.435 1.00 55.72 82 LEU A O 1
ATOM 664 N N . VAL A 1 83 ? -15.940 5.001 2.036 1.00 49.94 83 VAL A N 1
ATOM 665 C CA . VAL A 1 83 ? -16.179 6.023 3.050 1.00 49.94 83 VAL A CA 1
ATOM 666 C C . VAL A 1 83 ? -16.387 5.307 4.381 1.00 49.94 83 VAL A C 1
ATOM 668 O O . VAL A 1 83 ? -17.375 4.609 4.581 1.00 49.94 83 VAL A O 1
ATOM 671 N N . ASN A 1 84 ? -15.429 5.505 5.278 1.00 50.47 84 ASN A N 1
ATOM 672 C CA . ASN A 1 84 ? -15.509 5.288 6.716 1.00 50.47 84 ASN A CA 1
ATOM 673 C C . ASN A 1 84 ? -15.768 3.849 7.186 1.00 50.47 84 ASN A C 1
ATOM 675 O O . ASN A 1 84 ? -16.889 3.340 7.212 1.00 50.47 84 ASN A O 1
ATOM 679 N N . CYS A 1 85 ? -14.725 3.260 7.774 1.00 48.41 85 CYS A N 1
ATOM 680 C CA . CYS A 1 85 ? -14.910 2.307 8.858 1.00 48.41 85 CYS A CA 1
ATOM 681 C C . CYS A 1 85 ? -15.752 3.009 9.938 1.00 48.41 85 CYS A C 1
ATOM 683 O O . CYS A 1 85 ? -15.250 3.874 10.660 1.00 48.41 85 CYS A O 1
ATOM 685 N N . LYS A 1 86 ? -17.055 2.708 10.020 1.00 52.50 86 LYS A N 1
ATOM 686 C CA . LYS A 1 86 ? -17.863 3.089 11.180 1.00 52.50 86 LYS A CA 1
ATOM 687 C C . LYS A 1 86 ? -17.163 2.464 12.384 1.00 52.50 86 LYS A C 1
ATOM 689 O O . LYS A 1 86 ? -17.248 1.250 12.556 1.00 52.50 86 LYS A O 1
ATOM 694 N N . LYS A 1 87 ? -16.452 3.269 13.186 1.00 49.59 87 LYS A N 1
ATOM 695 C CA . LYS A 1 87 ? -16.030 2.889 14.538 1.00 49.59 87 LYS A CA 1
ATOM 696 C C . LYS A 1 87 ? -17.306 2.426 15.237 1.00 49.59 87 LYS A C 1
ATOM 698 O O . LYS A 1 87 ? -18.111 3.259 15.644 1.00 49.59 87 LYS A O 1
ATOM 703 N N . LYS A 1 88 ? -17.565 1.115 15.280 1.00 43.69 88 LYS A N 1
ATOM 704 C CA . LYS A 1 88 ? -18.656 0.587 16.092 1.00 43.69 88 LYS A CA 1
ATOM 705 C C . LYS A 1 88 ? -18.273 0.938 17.520 1.00 43.69 88 LYS A C 1
ATOM 707 O O . LYS A 1 88 ? -17.299 0.397 18.040 1.00 43.69 88 LYS A O 1
ATOM 712 N N . GLY A 1 89 ? -18.978 1.915 18.087 1.00 46.97 89 GLY A N 1
ATOM 713 C CA . GLY A 1 89 ? -18.876 2.256 19.493 1.00 46.97 89 GLY A CA 1
ATOM 714 C C . GLY A 1 89 ? -19.006 0.974 20.300 1.00 46.97 89 GLY A C 1
ATOM 715 O O . GLY A 1 89 ? -19.996 0.254 20.164 1.00 46.97 89 GLY A O 1
ATOM 716 N N . ARG A 1 90 ? -17.969 0.666 21.079 1.00 43.09 90 ARG A N 1
ATOM 717 C CA . ARG A 1 90 ? -18.100 -0.256 22.200 1.00 43.09 90 ARG A CA 1
ATOM 718 C C . ARG A 1 90 ? -19.030 0.436 23.192 1.00 43.09 90 ARG A C 1
ATOM 720 O O . ARG A 1 90 ? -18.682 1.498 23.701 1.00 43.09 90 ARG A O 1
ATOM 727 N N . ARG A 1 91 ? -20.225 -0.122 23.333 1.00 43.84 91 ARG A N 1
ATOM 728 C CA . ARG A 1 91 ? -21.168 0.175 24.404 1.00 43.84 91 ARG A CA 1
ATOM 729 C C . ARG A 1 91 ? -20.937 -0.838 25.514 1.00 43.84 91 ARG A C 1
ATOM 731 O O . ARG A 1 91 ? -20.565 -1.979 25.153 1.00 43.84 91 ARG A O 1
#